Protein AF-A0A2E5XGV1-F1 (afdb_monomer_lite)

Sequence (97 aa):
PLDNFFFEFAGLSADSFREFVASGADEEAVATWLGEQAVRREPEEIIRWNNEMRAKRICELPVELQIFLEGYIPEFLPRGRPVYVWFDVYDLEEGRM

Structure (mmCIF, N/CA/C/O backbone):
data_AF-A0A2E5XGV1-F1
#
_entry.id   AF-A0A2E5XGV1-F1
#
loop_
_atom_site.group_PDB
_atom_site.id
_atom_site.type_symbol
_atom_site.label_atom_id
_atom_site.label_alt_id
_atom_site.label_comp_id
_atom_site.label_asym_id
_atom_site.label_entity_id
_atom_site.label_seq_id
_atom_site.pdbx_PDB_ins_code
_atom_site.Cartn_x
_atom_site.Cartn_y
_atom_site.Cartn_z
_atom_site.occupancy
_atom_site.B_iso_or_equiv
_atom_site.auth_seq_id
_atom_site.auth_comp_id
_atom_site.auth_asym_id
_atom_site.auth_atom_id
_atom_site.pdbx_PDB_model_num
ATOM 1 N N . PRO A 1 1 ? -1.095 -7.634 -2.331 1.00 78.94 1 PRO A N 1
ATOM 2 C CA . PRO A 1 1 ? -0.086 -7.590 -1.255 1.00 78.94 1 PRO A CA 1
ATOM 3 C C . PRO A 1 1 ? 0.218 -6.179 -0.726 1.00 78.94 1 PRO A C 1
ATOM 5 O O . PRO A 1 1 ? 0.777 -6.091 0.359 1.00 78.94 1 PRO A O 1
ATOM 8 N N . LEU A 1 2 ? -0.118 -5.096 -1.446 1.00 87.44 2 LEU A N 1
ATOM 9 C CA . LEU A 1 2 ? -0.011 -3.720 -0.933 1.00 87.44 2 LEU A CA 1
ATOM 10 C C . LEU A 1 2 ? -0.872 -3.472 0.310 1.00 87.44 2 LEU A C 1
ATOM 12 O O . LEU A 1 2 ? -0.406 -2.905 1.293 1.00 87.44 2 LEU A O 1
ATOM 16 N N . ASP A 1 3 ? -2.099 -3.961 0.266 1.00 90.12 3 ASP A N 1
ATOM 17 C CA . ASP A 1 3 ? -3.058 -4.009 1.361 1.00 90.12 3 ASP A CA 1
ATOM 18 C C . ASP A 1 3 ? -2.460 -4.540 2.674 1.00 90.12 3 ASP A C 1
ATOM 20 O O . ASP A 1 3 ? -2.651 -3.935 3.729 1.00 90.12 3 ASP A O 1
ATOM 24 N N . ASN A 1 4 ? -1.645 -5.597 2.612 1.00 91.88 4 ASN A N 1
ATOM 25 C CA . ASN A 1 4 ? -1.008 -6.167 3.803 1.00 91.88 4 ASN A CA 1
ATOM 26 C C . ASN A 1 4 ? -0.085 -5.178 4.535 1.00 91.88 4 ASN A C 1
ATOM 28 O O . ASN A 1 4 ? -0.052 -5.196 5.762 1.00 91.88 4 ASN A O 1
ATOM 32 N N . PHE A 1 5 ? 0.618 -4.287 3.823 1.00 93.31 5 PHE A N 1
ATOM 33 C CA . PHE A 1 5 ? 1.477 -3.275 4.458 1.00 93.31 5 PHE A CA 1
ATOM 34 C C . PHE A 1 5 ? 0.659 -2.276 5.279 1.00 93.31 5 PHE A C 1
ATOM 36 O O . PHE A 1 5 ? 1.093 -1.837 6.344 1.00 93.31 5 PHE A O 1
ATOM 43 N N . PHE A 1 6 ? -0.528 -1.912 4.786 1.00 94.88 6 PHE A N 1
ATOM 44 C CA . PHE A 1 6 ? -1.444 -1.045 5.517 1.00 94.88 6 PHE A CA 1
ATOM 45 C C . PHE A 1 6 ? -2.026 -1.763 6.735 1.00 94.88 6 PHE A C 1
ATOM 47 O O . PHE A 1 6 ? -1.983 -1.217 7.835 1.00 94.88 6 PHE A O 1
ATOM 54 N N . PHE A 1 7 ? -2.519 -2.992 6.560 1.00 95.06 7 PHE A N 1
ATOM 55 C CA . PHE A 1 7 ? -3.101 -3.770 7.654 1.00 95.06 7 PHE A CA 1
ATOM 56 C C . PHE A 1 7 ? -2.099 -4.044 8.777 1.00 95.06 7 PHE A C 1
ATOM 58 O O . PHE A 1 7 ? -2.440 -3.869 9.945 1.00 95.06 7 PHE A O 1
ATOM 65 N N . GLU A 1 8 ? -0.850 -4.376 8.447 1.00 94.88 8 GLU A N 1
ATOM 66 C CA . GLU A 1 8 ? 0.216 -4.549 9.437 1.00 94.88 8 GLU A CA 1
ATOM 67 C C . GLU A 1 8 ? 0.489 -3.252 10.213 1.00 94.88 8 GLU A C 1
ATOM 69 O O . GLU A 1 8 ? 0.539 -3.256 11.445 1.00 94.88 8 GLU A O 1
ATOM 74 N N . PHE A 1 9 ? 0.602 -2.118 9.516 1.00 95.44 9 PHE A N 1
ATOM 75 C CA . PHE A 1 9 ? 0.842 -0.825 10.157 1.00 95.44 9 PHE A CA 1
ATOM 76 C C . PHE A 1 9 ? -0.320 -0.393 11.062 1.00 95.44 9 PHE A C 1
ATOM 78 O O . PHE A 1 9 ? -0.098 0.036 12.203 1.00 95.44 9 PHE A O 1
ATOM 85 N N . ALA A 1 10 ? -1.551 -0.549 10.569 1.00 95.00 10 ALA A N 1
ATOM 86 C CA . ALA A 1 10 ? -2.783 -0.228 11.278 1.00 95.00 10 ALA A CA 1
ATOM 87 C C . ALA A 1 10 ? -3.129 -1.250 12.376 1.00 95.00 10 ALA A C 1
ATOM 89 O O . ALA A 1 10 ? -3.984 -0.968 13.210 1.00 95.00 10 ALA A O 1
ATOM 90 N N . GLY A 1 11 ? -2.478 -2.418 12.408 1.00 95.50 11 GLY A N 1
ATOM 91 C CA . GLY A 1 11 ? -2.803 -3.505 13.335 1.00 95.50 11 GLY A CA 1
ATOM 92 C C . GLY A 1 11 ? -4.198 -4.095 13.107 1.00 95.50 11 GLY A C 1
ATOM 93 O O . GLY A 1 11 ? -4.870 -4.481 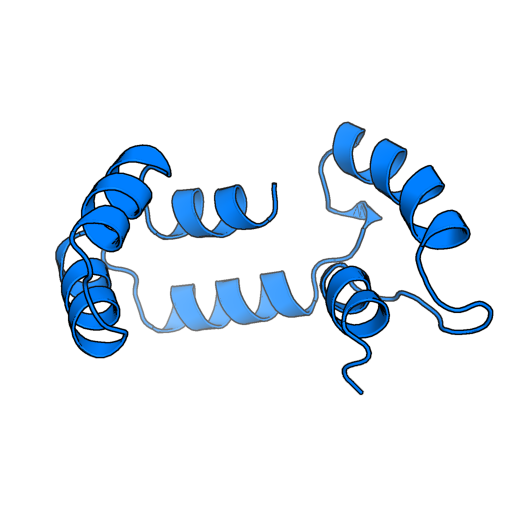14.059 1.00 95.50 11 GLY A O 1
ATOM 94 N N . LEU A 1 12 ? -4.636 -4.135 11.849 1.00 95.00 12 LEU A N 1
ATOM 95 C CA . LEU A 1 12 ? -5.940 -4.637 11.422 1.00 95.00 12 LEU A CA 1
ATOM 96 C C . LEU A 1 12 ? -5.790 -5.966 10.679 1.00 95.00 12 LEU A C 1
ATOM 98 O O . LEU A 1 12 ? -4.717 -6.287 10.173 1.00 95.00 12 LEU A O 1
ATOM 102 N N . SER A 1 13 ? -6.875 -6.733 10.575 1.00 93.75 13 SER A N 1
ATOM 103 C CA . SER A 1 13 ? -6.939 -7.869 9.656 1.00 93.75 13 SER A CA 1
ATOM 104 C C . SER A 1 13 ? -7.711 -7.487 8.394 1.00 93.75 13 SER A C 1
ATOM 106 O O . SER A 1 13 ? -8.645 -6.684 8.432 1.00 93.75 13 SER A O 1
ATOM 108 N N . ALA A 1 14 ? -7.341 -8.093 7.264 1.00 92.88 14 ALA A N 1
ATOM 109 C CA . ALA A 1 14 ? -8.077 -7.918 6.014 1.00 92.88 14 ALA A CA 1
ATOM 110 C C . ALA A 1 14 ? -9.545 -8.362 6.150 1.00 92.88 14 ALA A C 1
ATOM 112 O O . ALA A 1 14 ? -10.437 -7.731 5.585 1.00 92.88 14 ALA A O 1
ATOM 113 N N . ASP A 1 15 ? -9.796 -9.412 6.938 1.00 94.44 15 ASP A N 1
ATOM 114 C CA . ASP A 1 15 ? -11.140 -9.936 7.181 1.00 94.44 15 ASP A CA 1
ATOM 115 C C . ASP A 1 15 ? -12.012 -8.940 7.955 1.00 94.44 15 ASP A C 1
ATOM 117 O O . ASP A 1 15 ? -13.134 -8.676 7.528 1.00 94.44 15 ASP A O 1
ATOM 121 N N . SER A 1 16 ? -11.498 -8.316 9.025 1.00 93.62 16 SER A N 1
ATOM 122 C CA . SER A 1 16 ? -12.291 -7.353 9.805 1.00 93.62 16 SER A CA 1
ATOM 123 C C . SER A 1 16 ? -12.626 -6.102 8.994 1.00 93.62 16 SER A C 1
ATOM 125 O O . SER A 1 16 ? -13.754 -5.610 9.046 1.00 93.62 16 SER A O 1
ATOM 127 N N . PHE A 1 17 ? -11.676 -5.624 8.185 1.00 94.00 17 PHE A N 1
ATOM 128 C CA . PHE A 1 17 ? -11.914 -4.516 7.265 1.00 94.00 17 PHE A CA 1
ATOM 129 C C . PHE A 1 17 ? -12.966 -4.878 6.211 1.00 94.00 17 PHE A C 1
ATOM 131 O O . PHE A 1 17 ? -13.907 -4.118 5.975 1.00 94.00 17 PHE A O 1
ATOM 138 N N . ARG A 1 18 ? -12.849 -6.063 5.599 1.00 93.94 18 ARG A N 1
ATOM 139 C CA . ARG A 1 18 ? -13.794 -6.542 4.587 1.00 93.94 18 ARG A CA 1
ATOM 140 C C . ARG A 1 18 ? -15.207 -6.687 5.142 1.00 93.94 18 ARG A C 1
ATOM 142 O O . ARG A 1 18 ? -16.149 -6.274 4.472 1.00 93.94 18 ARG A O 1
ATOM 149 N N . GLU A 1 19 ? -15.364 -7.286 6.320 1.00 95.06 19 GLU A N 1
ATOM 150 C CA . GLU A 1 19 ? -16.665 -7.450 6.976 1.00 95.06 19 GLU A CA 1
ATOM 151 C C . GLU A 1 19 ? -17.337 -6.099 7.227 1.00 95.06 19 GLU A C 1
ATOM 153 O O . GLU A 1 19 ? -18.528 -5.943 6.948 1.00 95.06 19 GLU A O 1
ATOM 158 N N . PHE A 1 20 ? -16.569 -5.103 7.679 1.00 94.31 20 PHE A N 1
ATOM 159 C CA . PHE A 1 20 ? -17.097 -3.764 7.911 1.00 94.31 20 PHE A CA 1
ATOM 160 C C . PHE A 1 20 ? -17.520 -3.078 6.609 1.00 94.31 20 PHE A C 1
ATOM 162 O O . PHE A 1 20 ? -18.653 -2.613 6.501 1.00 94.31 20 PHE A O 1
ATOM 169 N N . VAL A 1 21 ? -16.663 -3.067 5.585 1.00 92.94 21 VAL A N 1
ATOM 170 C CA . VAL A 1 21 ? -16.993 -2.454 4.286 1.00 92.94 21 VAL A CA 1
ATOM 171 C C . VAL A 1 21 ? -18.190 -3.152 3.627 1.00 92.94 21 VAL A C 1
ATOM 173 O O . VAL A 1 21 ? -19.056 -2.493 3.051 1.00 92.94 21 VAL A O 1
ATOM 176 N N . ALA A 1 22 ? -18.311 -4.476 3.770 1.00 94.88 22 ALA A N 1
ATOM 177 C CA . ALA A 1 22 ? -19.436 -5.248 3.240 1.00 94.88 22 ALA A CA 1
ATOM 178 C C . ALA A 1 22 ? -20.798 -4.883 3.862 1.00 94.88 22 ALA A C 1
ATOM 180 O O . ALA A 1 22 ? -21.832 -5.227 3.288 1.00 94.88 22 ALA A O 1
ATOM 181 N N . SER A 1 23 ? -20.822 -4.161 4.989 1.00 93.56 23 SER A N 1
ATOM 182 C CA . SER A 1 23 ? -22.058 -3.614 5.568 1.00 93.56 23 SER A CA 1
ATOM 183 C C . SER A 1 23 ? -22.678 -2.477 4.740 1.00 93.56 23 SER A C 1
ATOM 185 O O . SER A 1 23 ? -23.816 -2.089 4.998 1.00 93.56 23 SER A O 1
ATOM 187 N N . GLY A 1 24 ? -21.958 -1.967 3.733 1.00 93.12 24 GLY A N 1
ATOM 188 C CA . GLY A 1 24 ? -22.367 -0.806 2.941 1.00 93.12 24 GLY A CA 1
ATOM 189 C C . GLY A 1 24 ? -21.968 0.528 3.574 1.00 93.12 24 GLY A C 1
ATOM 190 O O . GLY A 1 24 ? -22.588 1.543 3.267 1.00 93.12 24 GLY A O 1
ATOM 191 N N . ALA A 1 25 ? -20.968 0.518 4.462 1.00 94.25 25 ALA A N 1
ATOM 192 C CA . ALA A 1 25 ? -20.394 1.720 5.054 1.00 94.25 25 ALA A CA 1
ATOM 193 C C . ALA A 1 25 ? -19.871 2.675 3.968 1.00 94.25 25 ALA A C 1
ATOM 195 O O . ALA A 1 25 ? -19.224 2.246 3.009 1.00 94.25 25 ALA A O 1
ATOM 196 N N . ASP A 1 26 ? -20.153 3.965 4.129 1.00 94.44 26 ASP A N 1
ATOM 197 C CA . ASP A 1 26 ? -19.587 5.015 3.289 1.00 94.44 26 ASP A CA 1
ATOM 198 C C . ASP A 1 26 ? -18.169 5.398 3.747 1.00 94.44 26 ASP A C 1
ATOM 200 O O . ASP A 1 26 ? -17.629 4.871 4.723 1.00 94.44 26 ASP A O 1
ATOM 204 N N . GLU A 1 27 ? -17.537 6.309 3.009 1.00 92.62 27 GLU A N 1
ATOM 205 C CA . GLU A 1 27 ? -16.161 6.738 3.270 1.00 92.62 27 GLU A CA 1
ATOM 206 C C . GLU A 1 27 ? -15.985 7.341 4.672 1.00 92.62 27 GLU A C 1
ATOM 208 O O . GLU A 1 27 ? -14.973 7.088 5.328 1.00 92.62 27 GLU A O 1
ATOM 213 N N . GLU A 1 28 ? -16.971 8.106 5.153 1.00 95.75 28 GLU A N 1
ATOM 214 C CA . GLU A 1 28 ? -16.929 8.728 6.479 1.00 95.75 28 GLU A CA 1
ATOM 215 C C . GLU A 1 28 ? -17.031 7.666 7.579 1.00 95.75 28 GLU A C 1
ATOM 217 O O . GLU A 1 28 ? -16.209 7.649 8.498 1.00 95.75 28 GLU A O 1
ATOM 222 N N . ALA A 1 29 ? -17.955 6.712 7.440 1.00 95.69 29 ALA A N 1
ATOM 223 C CA . ALA A 1 29 ? -18.088 5.591 8.361 1.00 95.69 29 ALA A CA 1
ATOM 224 C C . ALA A 1 29 ? -16.824 4.717 8.398 1.00 95.69 29 ALA A C 1
ATOM 226 O O . ALA A 1 29 ? -16.404 4.289 9.476 1.00 95.69 29 ALA A O 1
ATOM 227 N N . VAL A 1 30 ? -16.178 4.482 7.250 1.00 95.12 30 VAL A N 1
ATOM 228 C CA . VAL A 1 30 ? -14.894 3.764 7.178 1.00 95.12 30 VAL A CA 1
ATOM 229 C C . VAL A 1 30 ? -13.782 4.545 7.873 1.00 95.12 30 VAL A C 1
ATOM 231 O O . VAL A 1 30 ? -13.008 3.950 8.625 1.00 95.12 30 VAL A O 1
ATOM 234 N N . ALA A 1 31 ? -13.709 5.864 7.687 1.00 93.75 31 ALA A N 1
ATOM 235 C CA . ALA A 1 31 ? -12.719 6.699 8.362 1.00 93.75 31 ALA A CA 1
ATOM 236 C C . ALA A 1 31 ? -12.898 6.683 9.890 1.00 93.75 31 ALA A C 1
ATOM 238 O O . ALA A 1 31 ? -11.916 6.536 10.623 1.00 93.75 31 ALA A O 1
ATOM 239 N N . THR A 1 32 ? -14.140 6.776 10.376 1.00 95.56 32 THR A N 1
ATOM 240 C CA . THR A 1 32 ? -14.451 6.662 11.808 1.00 95.56 32 THR A CA 1
ATOM 241 C C . THR A 1 32 ? -14.070 5.290 12.352 1.00 95.56 32 THR A C 1
ATOM 243 O O . THR A 1 32 ? -13.339 5.211 13.337 1.00 95.56 32 THR A O 1
ATOM 246 N N . TRP A 1 33 ? -14.489 4.212 11.685 1.00 95.75 33 TRP A N 1
ATOM 247 C CA . TRP A 1 33 ? -14.169 2.845 12.099 1.00 95.75 33 TRP A CA 1
ATOM 248 C C . TRP A 1 33 ? -12.658 2.596 12.145 1.00 95.75 33 TRP A C 1
ATOM 250 O O . TRP A 1 33 ? -12.157 2.021 13.109 1.00 95.75 33 TRP A O 1
ATOM 260 N N . LEU A 1 34 ? -11.907 3.091 11.156 1.00 93.88 34 LEU A N 1
ATOM 261 C CA . LEU A 1 34 ? -10.445 3.023 11.159 1.00 93.88 34 LEU A CA 1
ATOM 262 C C . LEU A 1 34 ? -9.852 3.742 12.374 1.00 93.88 34 LEU A C 1
ATOM 264 O O . LEU A 1 34 ? -8.955 3.203 13.017 1.00 93.88 34 LEU A O 1
ATOM 268 N N . GLY A 1 35 ? -10.361 4.928 12.714 1.00 92.75 35 GLY A N 1
ATOM 269 C CA . GLY A 1 35 ? -9.915 5.688 13.884 1.00 92.75 35 GLY A CA 1
ATOM 270 C C . GLY A 1 35 ? -10.177 4.989 15.224 1.00 92.75 35 GLY A C 1
ATOM 271 O O . GLY A 1 35 ? -9.460 5.249 16.191 1.00 92.75 35 GLY A O 1
ATOM 272 N N . GLU A 1 36 ? -11.174 4.106 15.279 1.00 94.56 36 GLU A N 1
ATOM 273 C CA . GLU A 1 36 ? -11.543 3.342 16.475 1.00 94.56 36 GLU A CA 1
ATOM 274 C C . GLU A 1 36 ? -10.837 1.985 16.573 1.00 94.56 36 GLU A C 1
ATOM 276 O O . GLU A 1 36 ? 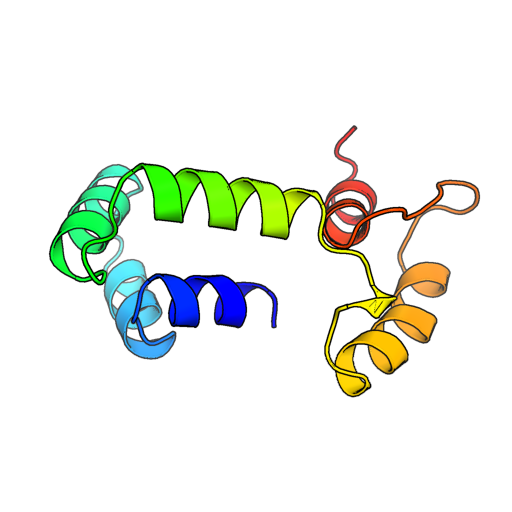-10.477 1.565 17.672 1.00 94.56 36 GLU A O 1
ATOM 281 N N . GLN A 1 37 ? -10.661 1.287 15.448 1.00 94.88 37 GLN A N 1
ATOM 282 C CA . GLN A 1 37 ? -10.146 -0.086 15.425 1.00 94.88 37 GLN A CA 1
ATOM 283 C C . GLN A 1 37 ? -8.637 -0.172 15.195 1.00 94.88 37 GLN A C 1
ATOM 285 O O . GLN A 1 37 ? -8.013 -1.141 15.631 1.00 94.88 37 GLN A O 1
ATOM 290 N N . ALA A 1 38 ? -8.037 0.796 14.497 1.00 94.56 38 ALA A N 1
ATOM 291 C CA . ALA A 1 38 ? -6.607 0.765 14.233 1.00 94.56 38 ALA A CA 1
ATOM 292 C C . ALA A 1 38 ? -5.799 1.026 15.510 1.00 94.56 38 ALA A C 1
ATOM 294 O O . ALA A 1 38 ? -6.194 1.780 16.404 1.00 94.56 38 ALA A O 1
ATOM 295 N N . VAL A 1 39 ? -4.603 0.444 15.567 1.00 95.06 39 VAL A N 1
ATOM 296 C CA . VAL A 1 39 ? -3.620 0.755 16.602 1.00 95.06 39 VAL A CA 1
ATOM 297 C C . VAL A 1 39 ? -3.307 2.246 16.549 1.00 95.06 39 VAL A C 1
ATOM 299 O O . VAL A 1 39 ? -2.917 2.780 15.509 1.00 95.06 39 VAL A O 1
ATOM 302 N N . ARG A 1 40 ? -3.449 2.923 17.692 1.00 93.44 40 ARG A N 1
ATOM 303 C CA . ARG A 1 40 ? -3.106 4.338 17.803 1.00 93.44 40 ARG A CA 1
ATOM 304 C C . ARG A 1 40 ? -1.604 4.518 17.588 1.00 93.44 40 ARG A C 1
ATOM 306 O O . ARG A 1 40 ? -0.797 3.937 18.307 1.00 93.44 40 ARG A O 1
ATOM 313 N N . ARG A 1 41 ? -1.262 5.342 16.604 1.00 93.50 41 ARG A N 1
ATOM 314 C CA . ARG A 1 41 ? 0.106 5.736 16.259 1.00 93.50 41 ARG A CA 1
ATOM 315 C C . ARG A 1 41 ? 0.307 7.207 16.567 1.00 93.50 41 ARG A C 1
ATOM 317 O O . ARG A 1 41 ? -0.627 8.003 16.433 1.00 93.50 41 ARG A O 1
ATOM 324 N N . GLU A 1 42 ? 1.525 7.570 16.927 1.00 95.75 42 GLU A N 1
ATOM 325 C CA . GLU A 1 42 ? 1.895 8.972 17.037 1.00 95.75 42 GLU A CA 1
ATOM 326 C C . GLU A 1 42 ? 1.946 9.620 15.643 1.00 95.75 42 GLU A C 1
ATOM 328 O O . GLU A 1 42 ? 2.282 8.956 14.653 1.00 95.75 42 GLU A O 1
ATOM 333 N N . PRO A 1 43 ? 1.645 10.927 15.518 1.00 96.19 43 PRO A N 1
ATOM 334 C CA . PRO A 1 43 ? 1.650 11.606 14.223 1.00 96.19 43 PRO A CA 1
ATOM 335 C C . PRO A 1 43 ? 2.966 11.441 13.448 1.00 96.19 43 PRO A C 1
ATOM 337 O O . PRO A 1 43 ? 2.962 11.317 12.224 1.00 96.19 43 PRO A O 1
ATOM 340 N N . GLU A 1 44 ? 4.098 11.397 14.154 1.00 97.62 44 GLU A N 1
ATOM 341 C CA . GLU A 1 44 ? 5.417 11.193 13.552 1.00 97.62 44 GLU A CA 1
ATOM 342 C C . GLU A 1 44 ? 5.607 9.799 12.939 1.00 97.62 44 GLU A C 1
ATOM 344 O O . GLU A 1 44 ? 6.260 9.680 11.899 1.00 97.62 44 GLU A O 1
ATOM 349 N N . GLU A 1 45 ? 5.014 8.757 13.527 1.00 97.06 45 GLU A N 1
ATOM 350 C CA . GLU A 1 45 ? 5.052 7.394 12.989 1.00 97.06 45 GLU A CA 1
ATOM 351 C C . GLU A 1 45 ? 4.256 7.320 11.686 1.00 97.06 45 GLU A C 1
ATOM 353 O O . GLU A 1 45 ? 4.735 6.764 10.700 1.00 97.06 45 GLU A O 1
ATOM 358 N N . ILE A 1 46 ? 3.079 7.953 11.651 1.00 96.31 46 ILE A N 1
ATOM 359 C CA . ILE A 1 46 ? 2.229 8.029 10.456 1.00 96.31 46 ILE A CA 1
ATOM 360 C C . ILE A 1 46 ? 2.949 8.782 9.333 1.00 96.31 46 ILE A C 1
ATOM 362 O O . ILE A 1 46 ? 2.982 8.326 8.189 1.00 96.31 46 ILE A O 1
ATOM 366 N N . ILE A 1 47 ? 3.558 9.933 9.639 1.00 97.88 47 ILE A N 1
ATOM 367 C CA . ILE A 1 47 ? 4.315 10.719 8.654 1.00 97.88 47 ILE A CA 1
ATOM 368 C C . ILE A 1 47 ? 5.496 9.911 8.115 1.00 97.88 47 ILE A C 1
ATOM 370 O O . ILE A 1 47 ? 5.744 9.918 6.906 1.00 97.88 47 ILE A O 1
ATOM 374 N N . ARG A 1 48 ? 6.224 9.213 8.988 1.00 98.06 48 ARG A N 1
ATOM 375 C CA . ARG A 1 48 ? 7.356 8.377 8.587 1.00 98.06 48 ARG A CA 1
ATOM 376 C C . ARG A 1 48 ? 6.911 7.241 7.678 1.00 98.06 48 ARG A C 1
ATOM 378 O O . ARG A 1 48 ? 7.430 7.141 6.570 1.00 98.06 48 ARG A O 1
ATOM 385 N N . TRP A 1 49 ? 5.905 6.476 8.093 1.00 97.62 49 TRP A N 1
ATOM 386 C CA . TRP A 1 49 ? 5.362 5.368 7.311 1.00 97.62 49 TRP A CA 1
ATOM 387 C C . TRP A 1 49 ? 4.870 5.830 5.937 1.00 97.62 49 TRP A C 1
ATOM 389 O O . TRP A 1 49 ? 5.217 5.244 4.916 1.00 97.62 49 TRP A O 1
ATOM 399 N N . ASN A 1 50 ? 4.157 6.957 5.879 1.00 97.19 50 ASN A N 1
ATOM 400 C CA . ASN A 1 50 ? 3.710 7.538 4.617 1.00 97.19 50 ASN A CA 1
ATOM 401 C C . ASN A 1 50 ? 4.876 7.869 3.671 1.00 97.19 50 ASN A C 1
ATOM 403 O O . ASN A 1 50 ? 4.786 7.624 2.469 1.00 97.19 50 ASN A O 1
ATOM 407 N N . ASN A 1 51 ? 5.968 8.440 4.185 1.00 97.75 51 ASN A N 1
ATOM 408 C CA . ASN A 1 51 ? 7.147 8.732 3.368 1.00 97.75 51 ASN A CA 1
ATOM 409 C C . ASN A 1 51 ? 7.872 7.454 2.930 1.00 97.75 51 ASN A C 1
ATOM 411 O O . ASN A 1 51 ? 8.274 7.356 1.773 1.00 97.75 51 ASN A O 1
ATOM 415 N N . GLU A 1 52 ? 7.989 6.464 3.815 1.00 97.06 52 GLU A N 1
ATOM 416 C CA . GLU A 1 52 ? 8.572 5.159 3.493 1.00 97.06 52 GLU A CA 1
ATOM 417 C C . GLU A 1 52 ? 7.783 4.423 2.409 1.00 97.06 52 GLU A C 1
ATOM 419 O O . GLU A 1 52 ? 8.391 3.810 1.535 1.00 97.06 52 GLU A O 1
ATOM 424 N N . MET A 1 53 ? 6.449 4.495 2.435 1.00 96.88 53 MET A N 1
ATOM 425 C CA . MET A 1 53 ? 5.593 3.882 1.419 1.00 96.88 53 MET A CA 1
ATOM 426 C C . MET A 1 53 ? 5.686 4.608 0.076 1.00 96.88 53 MET A C 1
ATOM 428 O O . MET A 1 53 ? 5.886 3.954 -0.945 1.00 96.88 53 MET A O 1
ATOM 432 N N . ARG A 1 54 ? 5.639 5.949 0.065 1.00 95.69 54 ARG A N 1
ATOM 433 C CA . ARG A 1 54 ? 5.799 6.747 -1.168 1.00 95.69 54 ARG A CA 1
ATOM 434 C C . ARG A 1 54 ? 7.162 6.554 -1.831 1.00 95.69 54 ARG A C 1
ATOM 436 O O . ARG A 1 54 ? 7.256 6.612 -3.049 1.00 95.69 54 ARG A O 1
ATOM 443 N N . ALA A 1 55 ? 8.212 6.348 -1.039 1.00 97.25 55 ALA A N 1
ATOM 444 C CA . ALA A 1 55 ? 9.574 6.155 -1.531 1.00 97.25 55 ALA A CA 1
ATOM 445 C C . ALA A 1 55 ? 9.968 4.676 -1.693 1.00 97.25 55 ALA A C 1
ATOM 447 O O . ALA A 1 55 ? 11.120 4.394 -2.024 1.00 97.25 55 ALA A O 1
ATOM 448 N N . LYS A 1 56 ? 9.051 3.730 -1.442 1.00 97.19 56 LYS A N 1
ATOM 449 C CA . LYS A 1 56 ? 9.364 2.298 -1.413 1.00 97.19 56 LYS A CA 1
ATOM 450 C C . LYS A 1 56 ? 9.814 1.825 -2.788 1.00 97.19 56 LYS A C 1
ATOM 452 O O . LYS A 1 56 ? 9.039 1.849 -3.739 1.00 97.19 56 LYS A O 1
ATOM 457 N N . ARG A 1 57 ? 11.056 1.362 -2.896 1.00 96.81 57 ARG A N 1
ATOM 458 C CA . ARG A 1 57 ? 11.610 0.823 -4.144 1.00 96.81 57 ARG A CA 1
ATOM 459 C C . ARG A 1 57 ? 11.292 -0.659 -4.270 1.00 96.81 57 ARG A C 1
ATOM 461 O O . ARG A 1 57 ? 11.196 -1.363 -3.269 1.00 96.81 57 ARG A O 1
ATOM 468 N N . ILE A 1 58 ? 11.211 -1.157 -5.503 1.00 96.19 58 ILE A N 1
ATOM 469 C CA . ILE A 1 58 ? 10.935 -2.581 -5.762 1.00 96.19 58 ILE A CA 1
ATOM 470 C C . ILE A 1 58 ? 11.969 -3.482 -5.076 1.00 96.19 58 ILE A C 1
ATOM 472 O O . ILE A 1 58 ? 11.598 -4.474 -4.460 1.00 96.19 58 ILE A O 1
ATOM 476 N N . CYS A 1 59 ? 13.249 -3.101 -5.081 1.00 95.88 59 CYS A N 1
ATOM 477 C CA . CYS A 1 59 ? 14.313 -3.880 -4.440 1.00 95.88 59 CYS A CA 1
ATOM 478 C C . CYS A 1 59 ? 14.206 -3.985 -2.906 1.00 95.88 59 CYS A C 1
ATOM 480 O O . CYS A 1 59 ? 14.933 -4.770 -2.302 1.00 95.88 59 CYS A O 1
ATOM 482 N N . GLU A 1 60 ? 13.328 -3.206 -2.272 1.00 96.25 60 GLU A N 1
ATOM 483 C CA . GLU A 1 60 ? 13.067 -3.236 -0.827 1.00 96.25 60 GLU A CA 1
ATOM 484 C C . GLU A 1 60 ? 11.872 -4.135 -0.471 1.00 96.25 60 GLU A C 1
ATOM 486 O O . GLU A 1 60 ? 11.578 -4.331 0.707 1.00 96.25 60 GLU A O 1
ATOM 491 N N . LEU A 1 61 ? 11.164 -4.664 -1.475 1.00 95.69 61 LEU A N 1
ATOM 492 C CA . LEU A 1 61 ? 10.043 -5.586 -1.298 1.00 95.69 61 LEU A CA 1
ATOM 493 C C . LEU A 1 61 ? 10.539 -7.021 -1.046 1.00 95.69 61 LEU A C 1
ATOM 495 O O . LEU A 1 61 ? 11.679 -7.343 -1.381 1.00 95.69 61 LEU A O 1
ATOM 499 N N . PRO A 1 62 ? 9.698 -7.925 -0.515 1.00 95.56 62 PRO A N 1
ATOM 500 C CA . PRO A 1 62 ? 10.008 -9.355 -0.479 1.00 95.56 62 PRO A CA 1
ATOM 501 C C . PRO A 1 62 ? 10.359 -9.905 -1.871 1.00 95.56 62 PRO A C 1
ATOM 503 O O . PRO A 1 62 ? 9.769 -9.485 -2.870 1.00 95.56 62 PRO A O 1
ATOM 506 N N . VAL A 1 63 ? 11.305 -10.848 -1.946 1.00 96.69 63 VAL A N 1
ATOM 507 C CA . VAL A 1 63 ? 11.852 -11.354 -3.223 1.00 96.69 63 VAL A CA 1
ATOM 508 C C . VAL A 1 63 ? 10.774 -11.966 -4.118 1.00 96.69 63 VAL A C 1
ATOM 510 O O . VAL A 1 63 ? 10.817 -11.822 -5.335 1.00 96.69 63 VAL A O 1
ATOM 513 N N . GLU A 1 64 ? 9.757 -12.580 -3.522 1.00 95.25 64 GLU A N 1
ATOM 514 C CA . GLU A 1 64 ? 8.622 -13.169 -4.227 1.00 95.25 64 GLU A CA 1
ATOM 515 C C . GLU A 1 64 ? 7.828 -12.101 -4.988 1.00 95.25 64 GLU A C 1
ATOM 517 O O . GLU A 1 64 ? 7.409 -12.322 -6.125 1.00 95.25 64 GLU A O 1
ATOM 522 N N . LEU A 1 65 ? 7.666 -10.918 -4.388 1.00 95.69 65 LEU A N 1
ATOM 523 C CA . LEU A 1 65 ? 6.986 -9.793 -5.022 1.00 95.69 65 LEU A CA 1
ATOM 524 C C . LEU A 1 65 ? 7.865 -9.138 -6.092 1.00 95.69 65 LEU A C 1
ATOM 526 O O . LEU A 1 65 ? 7.349 -8.723 -7.125 1.00 95.69 65 LEU A O 1
ATOM 530 N N . GLN A 1 66 ? 9.183 -9.097 -5.886 1.00 96.75 66 GLN A N 1
ATOM 531 C CA . GLN A 1 66 ? 10.122 -8.637 -6.914 1.00 96.75 66 GLN A CA 1
ATOM 532 C C . GLN A 1 66 ? 10.041 -9.516 -8.170 1.00 96.75 66 GLN A C 1
ATOM 534 O O . GLN A 1 66 ? 9.867 -8.994 -9.267 1.00 96.75 66 GLN A O 1
ATOM 539 N N . ILE A 1 67 ? 10.080 -10.845 -8.009 1.00 97.12 67 ILE A N 1
ATOM 540 C CA . ILE A 1 67 ? 9.960 -11.810 -9.117 1.00 97.12 67 ILE A CA 1
ATOM 541 C C . ILE A 1 67 ? 8.646 -11.614 -9.876 1.00 97.12 67 ILE A C 1
ATOM 543 O O . ILE A 1 67 ? 8.634 -11.627 -11.105 1.00 97.12 67 ILE A O 1
ATOM 547 N N . PHE A 1 68 ? 7.541 -11.422 -9.153 1.00 96.06 68 PHE A N 1
ATOM 548 C CA . PHE A 1 68 ? 6.248 -11.141 -9.769 1.00 96.06 68 PHE A CA 1
ATOM 549 C C . PHE A 1 68 ? 6.283 -9.856 -10.612 1.00 96.06 68 PHE A C 1
ATOM 551 O O . PHE A 1 68 ? 5.846 -9.860 -1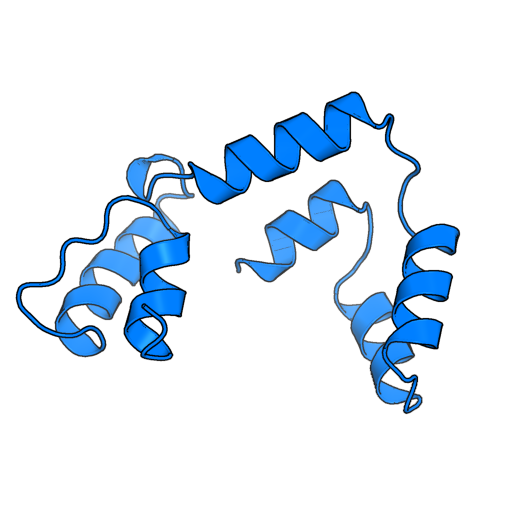1.764 1.00 96.06 68 PHE A O 1
ATOM 558 N N . LEU A 1 69 ? 6.839 -8.770 -10.067 1.00 96.25 69 LEU A N 1
ATOM 559 C CA . LEU A 1 69 ? 6.877 -7.467 -10.734 1.00 96.25 69 LEU A CA 1
ATOM 560 C C . LEU A 1 69 ? 7.771 -7.450 -11.983 1.00 96.25 69 LEU A C 1
ATOM 562 O O . LEU A 1 69 ? 7.436 -6.752 -12.937 1.00 96.25 69 LEU A O 1
ATOM 566 N N . GLU A 1 70 ? 8.839 -8.252 -12.027 1.00 95.88 70 GLU A N 1
ATOM 567 C CA . GLU A 1 70 ? 9.688 -8.411 -13.223 1.00 95.88 70 GLU A CA 1
ATOM 568 C C . GLU A 1 70 ? 8.917 -8.963 -14.435 1.00 95.88 70 GLU A C 1
ATOM 570 O O . GLU A 1 70 ? 9.227 -8.618 -15.574 1.00 95.88 70 GLU A O 1
ATOM 575 N N . GLY A 1 71 ? 7.891 -9.794 -14.211 1.00 95.12 71 GLY A N 1
ATOM 576 C CA . GLY A 1 71 ? 6.979 -10.239 -15.271 1.00 95.12 71 GLY A CA 1
ATOM 577 C C . GLY A 1 71 ? 5.844 -9.246 -15.528 1.00 95.12 71 GLY A C 1
ATOM 578 O O . GLY A 1 71 ? 5.530 -8.941 -16.676 1.00 95.12 71 GLY A O 1
ATOM 579 N N . TYR A 1 72 ? 5.264 -8.706 -14.456 1.00 96.00 72 TYR A N 1
ATOM 580 C CA . TYR A 1 72 ? 4.081 -7.849 -14.514 1.00 96.00 72 TYR A CA 1
ATOM 581 C C . TYR A 1 72 ? 4.328 -6.518 -15.235 1.00 96.00 72 TYR A C 1
ATOM 583 O O . TYR A 1 72 ? 3.574 -6.126 -16.123 1.00 96.00 72 TYR A O 1
ATOM 591 N N . ILE A 1 73 ? 5.405 -5.819 -14.869 1.00 95.75 73 ILE A N 1
ATOM 592 C CA . ILE A 1 73 ? 5.736 -4.490 -15.397 1.00 95.75 73 ILE A CA 1
ATOM 593 C C . ILE A 1 73 ? 5.833 -4.487 -16.932 1.00 95.75 73 ILE A C 1
ATOM 595 O O . ILE A 1 73 ? 5.138 -3.689 -17.560 1.00 95.75 73 ILE A O 1
ATOM 599 N N . PRO A 1 74 ? 6.641 -5.345 -17.583 1.00 95.12 74 PRO A N 1
ATOM 600 C CA . PRO A 1 74 ? 6.753 -5.320 -19.041 1.00 95.12 74 PRO A CA 1
ATOM 601 C C . PRO A 1 74 ? 5.491 -5.791 -19.778 1.00 95.12 74 PRO A C 1
ATOM 603 O O . PRO A 1 74 ? 5.342 -5.458 -20.956 1.00 95.12 74 PRO A O 1
ATOM 606 N N . GLU A 1 75 ? 4.620 -6.573 -19.133 1.00 95.56 75 GLU A N 1
ATOM 607 C CA . GLU A 1 75 ? 3.380 -7.081 -19.730 1.00 95.56 75 GLU A CA 1
ATOM 608 C C . GLU A 1 75 ? 2.249 -6.045 -19.687 1.00 95.56 75 GLU A C 1
ATOM 610 O O . GLU A 1 75 ? 1.565 -5.847 -20.693 1.00 95.56 75 GLU A O 1
ATOM 615 N N . PHE A 1 76 ? 2.075 -5.365 -18.550 1.00 94.38 76 PHE A N 1
ATOM 616 C CA . PHE A 1 76 ? 0.887 -4.549 -18.291 1.00 94.38 76 PHE A CA 1
ATOM 617 C C . PHE A 1 76 ? 1.131 -3.038 -18.340 1.00 94.38 76 PHE A C 1
ATOM 619 O O .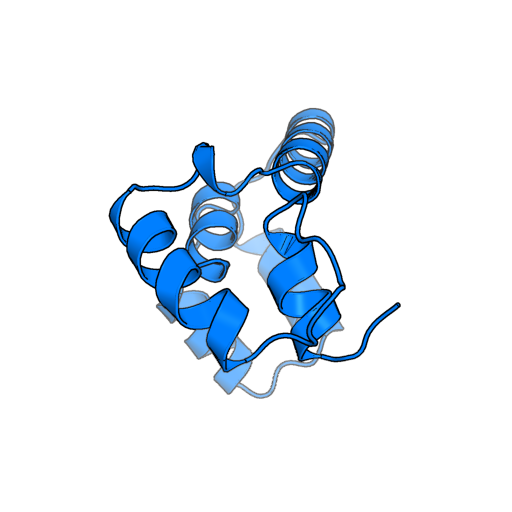 PHE A 1 76 ? 0.187 -2.287 -18.585 1.00 94.38 76 PHE A O 1
ATOM 626 N N . LEU A 1 77 ? 2.368 -2.561 -18.147 1.00 94.88 77 LEU A N 1
ATOM 627 C CA . LEU A 1 77 ? 2.632 -1.122 -18.063 1.00 94.88 77 LEU A CA 1
ATOM 628 C C . LEU A 1 77 ? 3.053 -0.522 -19.418 1.00 94.88 77 LEU A C 1
ATOM 630 O O . LEU A 1 77 ? 3.682 -1.188 -20.250 1.00 94.88 77 LEU A O 1
ATOM 634 N N . PRO A 1 78 ? 2.768 0.775 -19.659 1.00 91.69 78 PRO A N 1
ATOM 635 C CA . PRO A 1 78 ? 3.178 1.457 -20.881 1.00 91.69 78 PRO A CA 1
ATOM 636 C C . PRO A 1 78 ? 4.699 1.449 -21.085 1.00 91.69 78 PRO A C 1
ATOM 638 O O . PRO A 1 78 ? 5.479 1.835 -20.211 1.00 91.69 78 PRO A O 1
ATOM 641 N N . ARG A 1 79 ? 5.141 1.087 -22.294 1.00 88.50 79 ARG A N 1
ATOM 642 C CA . ARG A 1 79 ? 6.571 1.081 -22.646 1.00 88.50 79 ARG A CA 1
ATOM 643 C C . ARG A 1 79 ? 7.159 2.492 -22.582 1.00 88.50 79 ARG A C 1
ATOM 645 O O . ARG A 1 79 ? 6.533 3.461 -23.000 1.00 88.50 79 ARG A O 1
ATOM 652 N N . GLY A 1 80 ? 8.409 2.592 -22.130 1.00 86.19 80 GLY A N 1
ATOM 653 C CA . GLY A 1 80 ? 9.147 3.860 -22.080 1.00 86.19 80 GLY A CA 1
ATOM 654 C C . GLY A 1 80 ? 8.786 4.761 -20.897 1.00 86.19 80 GLY A C 1
ATOM 655 O O . GLY A 1 80 ? 9.292 5.879 -20.820 1.00 86.19 80 GLY A O 1
ATOM 656 N N . ARG A 1 81 ? 7.949 4.286 -19.967 1.00 87.75 81 ARG A N 1
ATOM 657 C CA . ARG A 1 81 ? 7.695 4.939 -18.682 1.00 87.75 81 ARG A CA 1
ATOM 658 C C . ARG A 1 81 ? 8.510 4.221 -17.600 1.00 87.75 81 ARG A C 1
ATOM 660 O O . ARG A 1 81 ? 8.287 3.033 -17.384 1.00 87.75 81 ARG A O 1
ATOM 667 N N . PRO A 1 82 ? 9.496 4.884 -16.977 1.00 90.25 82 PRO A N 1
ATOM 668 C CA . PRO A 1 82 ? 10.274 4.269 -15.911 1.00 90.25 82 PRO A CA 1
ATOM 669 C C . PRO A 1 82 ? 9.427 4.094 -14.645 1.00 90.25 82 PRO A C 1
ATOM 671 O O . PRO A 1 82 ? 8.635 4.968 -14.303 1.00 90.25 82 PRO A O 1
ATOM 674 N N . VAL A 1 83 ? 9.646 2.977 -13.952 1.00 94.81 83 VAL A N 1
ATOM 675 C CA . VAL A 1 83 ? 9.134 2.696 -12.605 1.00 94.81 83 VAL A CA 1
ATOM 676 C C . VAL A 1 83 ? 10.285 2.937 -11.629 1.00 94.81 83 VAL A C 1
ATOM 678 O O . VAL A 1 83 ? 11.299 2.239 -11.691 1.00 94.81 83 VAL A O 1
ATOM 681 N N . TYR A 1 84 ? 10.167 3.941 -10.764 1.00 94.62 84 TYR A N 1
ATOM 682 C CA . TYR A 1 84 ? 11.181 4.291 -9.764 1.00 94.62 84 TYR A CA 1
ATOM 683 C C . TYR A 1 84 ? 10.815 3.760 -8.382 1.00 94.62 84 TYR A C 1
ATOM 685 O O . TYR A 1 84 ? 11.670 3.233 -7.663 1.00 94.62 84 TYR A O 1
ATOM 693 N N . VAL A 1 85 ? 9.544 3.896 -8.020 1.00 96.44 85 VAL A N 1
ATOM 694 C CA . VAL A 1 85 ? 8.977 3.429 -6.757 1.00 96.44 85 VAL A CA 1
ATOM 695 C C . VAL A 1 85 ? 7.821 2.480 -7.025 1.00 96.44 85 VAL A C 1
ATOM 697 O O . VAL A 1 85 ? 7.268 2.418 -8.117 1.00 96.44 85 VAL A O 1
ATOM 700 N N . TRP A 1 86 ? 7.455 1.704 -6.013 1.00 96.06 86 TRP A N 1
ATOM 701 C CA . TRP A 1 86 ? 6.427 0.684 -6.138 1.00 96.06 86 TRP A CA 1
ATOM 702 C C . TRP A 1 86 ? 5.064 1.267 -6.533 1.00 96.06 86 TRP A C 1
ATOM 704 O O . TRP A 1 86 ? 4.345 0.644 -7.307 1.00 96.06 86 TRP A O 1
ATOM 714 N N . PHE A 1 87 ? 4.724 2.469 -6.056 1.00 95.50 87 PHE A N 1
ATOM 715 C CA . PHE A 1 87 ? 3.451 3.116 -6.393 1.00 95.50 87 PHE A CA 1
ATOM 716 C C . PHE A 1 87 ? 3.336 3.521 -7.864 1.00 95.50 87 PHE A C 1
ATOM 718 O O . PHE A 1 87 ? 2.231 3.458 -8.398 1.00 95.50 87 PHE A O 1
ATOM 725 N N . ASP A 1 88 ? 4.457 3.769 -8.553 1.00 95.56 88 ASP A N 1
ATOM 726 C CA . ASP A 1 88 ? 4.445 4.046 -9.995 1.00 95.56 88 ASP A CA 1
ATOM 727 C C . ASP A 1 88 ? 3.814 2.888 -10.783 1.00 95.56 88 ASP A C 1
ATOM 729 O O . ASP A 1 88 ? 3.262 3.109 -11.855 1.00 95.56 88 ASP A O 1
ATOM 733 N N . VAL A 1 89 ? 3.867 1.651 -10.267 1.00 94.94 89 VAL A N 1
ATOM 734 C CA . VAL A 1 89 ? 3.241 0.495 -10.924 1.00 94.94 89 VAL A CA 1
ATOM 735 C C . VAL A 1 89 ? 1.729 0.681 -11.038 1.00 94.94 89 VAL A C 1
ATOM 737 O O . VAL A 1 89 ? 1.177 0.477 -12.116 1.00 94.94 89 VAL A O 1
ATOM 740 N N . TYR A 1 90 ? 1.084 1.109 -9.952 1.00 93.31 90 TYR A N 1
ATOM 741 C CA . TYR A 1 90 ? -0.362 1.321 -9.905 1.00 93.31 90 TYR A CA 1
ATOM 742 C C . TYR A 1 90 ? -0.757 2.602 -10.638 1.00 93.31 90 TYR A C 1
ATOM 744 O O . TYR A 1 90 ? -1.700 2.588 -11.421 1.00 93.31 90 TYR A O 1
ATOM 752 N N . ASP A 1 91 ? -0.003 3.690 -10.461 1.00 93.81 91 ASP A N 1
ATOM 753 C CA . ASP A 1 91 ? -0.300 4.949 -11.150 1.00 93.81 91 ASP A CA 1
ATOM 754 C C . ASP A 1 91 ? -0.212 4.786 -12.678 1.00 93.81 91 ASP A C 1
ATOM 756 O O . ASP A 1 91 ? -1.102 5.229 -13.408 1.00 93.81 91 ASP A O 1
ATOM 760 N N . LEU A 1 92 ? 0.817 4.090 -13.179 1.00 94.62 92 LEU A N 1
ATOM 761 C CA . LEU A 1 92 ? 0.975 3.826 -14.612 1.00 94.62 92 LEU A CA 1
ATOM 762 C C . LEU A 1 92 ? -0.077 2.857 -15.158 1.00 94.62 92 LEU A C 1
ATOM 764 O O . LEU A 1 92 ? -0.519 3.036 -16.293 1.00 94.62 92 LEU A O 1
ATOM 768 N N . GLU A 1 93 ? -0.469 1.851 -14.377 1.00 92.88 93 GLU A N 1
ATOM 769 C CA . GLU A 1 93 ? -1.547 0.923 -14.727 1.00 92.88 93 GLU A CA 1
ATOM 770 C C . GLU A 1 93 ? -2.906 1.630 -14.819 1.00 92.88 93 GLU A C 1
ATOM 772 O O . GLU A 1 93 ? -3.650 1.436 -15.780 1.00 92.88 93 GLU A O 1
ATOM 777 N N . GLU A 1 94 ? -3.216 2.497 -13.855 1.00 91.88 94 GLU A N 1
ATOM 778 C CA . GLU A 1 94 ? -4.479 3.239 -13.785 1.00 91.88 94 GLU A CA 1
ATOM 779 C C . GLU A 1 94 ? -4.505 4.474 -14.706 1.00 91.88 94 GLU A C 1
ATOM 781 O O . GLU A 1 94 ? -5.516 5.177 -14.784 1.00 91.88 94 GLU A O 1
ATOM 786 N N . GLY A 1 95 ? -3.403 4.763 -15.408 1.00 90.44 95 GLY A N 1
ATOM 787 C CA . GLY A 1 95 ? -3.275 5.921 -16.293 1.00 90.44 95 GLY A CA 1
ATOM 788 C C . GLY A 1 95 ? -3.267 7.262 -15.554 1.00 90.44 95 GLY A C 1
ATOM 789 O O . GLY A 1 95 ? -3.611 8.292 -16.141 1.00 90.44 95 GLY A O 1
ATOM 790 N N . ARG A 1 96 ? -2.893 7.259 -14.273 1.00 82.38 96 ARG A N 1
ATOM 791 C CA . ARG A 1 96 ? -2.735 8.461 -13.452 1.00 82.38 96 ARG A CA 1
ATOM 792 C C . ARG A 1 96 ? -1.349 9.061 -13.710 1.00 82.38 96 ARG A C 1
ATOM 794 O O . ARG A 1 96 ? -0.353 8.349 -13.823 1.00 82.38 96 ARG A O 1
ATOM 801 N N . MET A 1 97 ? -1.302 10.380 -13.898 1.00 64.19 97 MET A N 1
ATOM 802 C CA . MET A 1 97 ? -0.080 11.155 -14.155 1.00 64.19 97 MET A CA 1
ATOM 803 C C . MET A 1 97 ? 0.020 12.328 -13.199 1.00 64.19 97 MET A C 1
ATOM 805 O O . MET A 1 97 ? -1.027 12.977 -12.979 1.00 64.19 97 MET A O 1
#

pLDDT: mean 94.06, std 4.26, range [64.19, 98.06]

Foldseek 3Di:
DLVVLVCVQQVHDPVVLCVVVVVVDDPVRSVVVSVVRGDDDDPVSVVVSVVCQVQAALVNDPVVSNVVCVVVCVPQFDPPDDDRHPVVSVCRNVVHD

Radius of gyration: 15.85 Å; chains: 1; bounding box: 37×25×40 Å

Secondary structure (DSSP, 8-state):
-HHHHHHHHHT--HHHHHHHHTTT--HHHHHHHHHHHSPP--HHHHHHHHHHHHT--GGGS-HHHHHHHHHHHHHHSPTT----STHHHHHHHTT--

=== Feature glossary ===
Feature key, reading from the visual/contextual features back to the raw sequence:

Rendered structure images. Six rendered views show the 3D structure from the faces of a cube — i.e. along ±x, ±y, ±z. Rendering representation is drawn randomly per protein from cartoon (secondary-structure ribbons), sticks (backbone bonds), or molecular surface; coloring is either N→C rainbow (blue at the N-terminus through red at the C-terminus) or one color per chain.

Contact-map, Ramachandran, and PAE plots. The contact map is a binary N×N matrix image: pixel (i, j) is dark where Cα_i and Cα_j are within 8 Å and |i−j|>4. Because the |i−j|>4 filter removes local helical contacts, off-diagonal stripes parallel to the main diagonal indicate parallel β-sheets; stripes perpendicular to it indicate antiparallel β-sheets. The Ramachandran plot scatters every residue's (φ, ψ) pair against the sterically allowed regions. The PAE heatmap renders the predicted-aligned-error matrix.

InterPro / GO / CATH / organism. Database cross-references. InterPro integrates a dozen domain/family signature databases into unified entries with residue-range hits. GO terms attach function/process/location labels with evidence codes. CATH codes position the fold in a four-level structural taxonomy. Organism is the NCBI-taxonomy species name.

Nearest PDB structures. The Foldseek neighbor list gives the closest experimentally determined structures in the PDB, ranked by structural alignment. TM-score near 1 means near-identical fold; near 0.3 means only rough topology match. This is how one finds what a novel AlphaFold prediction most resembles in the solved-structure universe.

Predicted aligned error. PAE(i, j) answers: if I align the predicted and true structures on residue i, how far off (in Å) do I expect residue j to be? A block-diagonal PAE matrix with low values on the blocks and high values off-diagonal is the signature of a multi-domain protein with confidently predicted domains but uncertain inter-domain orientation.

Solvent-accessible surface area. Accessible surface area quantifies burial. A residue with SASA near zero is packed into the hydrophobic core; one with SASA >100 Å² sits on the surface. Computed here via the Shrake–Rupley numerical algorithm with a 1.4 Å probe.

B-factor. B-factor (Debye–Waller factor) reflects atomic displacement in the crystal lattice. It is an experimental observable (units Å²), not a prediction; low values mean the atom is pinned down, high values mean it moves or is heterogeneous across the crystal.

pLDDT. For AlphaFold models, the B-factor field carries pLDDT — the model's own estimate of local accuracy on a 0–100 scale. Regions with pLDDT<50 should be treated as essentially unmodeled; they often correspond to intrinsically disordered segments.

Backbone torsions (φ/ψ). φ (phi) and ψ (psi) are the two rotatable backbone dihedrals pe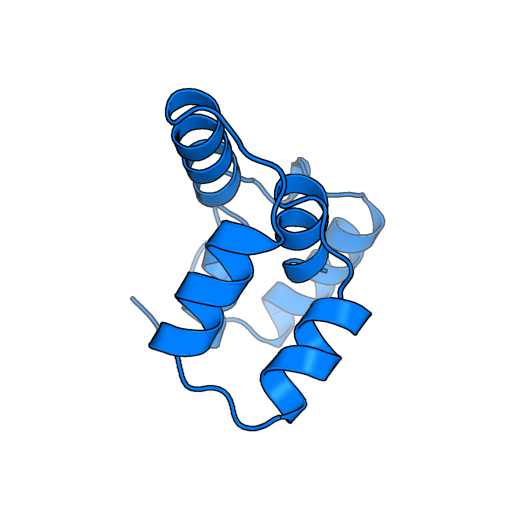r residue: φ is the C(i-1)–N–Cα–C torsion, ψ is the N–Cα–C–N(i+1) torsion, both in degrees on (−180°, 180°]. α-helical residues cluster near (−60°, −45°); β-strand residues near (−120°, +130°). A Ramachandran plot is simply a scatter of (φ, ψ) for every residue.

Radius of gyration, Cα contacts, bounding box. Radius of gyration (Rg) is the root-mean-square distance of Cα atoms from their centroid — a single number for overall size and compactness. A globular domain of N residues has Rg ≈ 2.2·N^0.38 Å; an extended or disordered chain has a much larger Rg. The Cα contact count is the number of residue pairs whose Cα atoms are within 8 Å and are more than four positions apart in sequence — a standard proxy for tertiary packing density. The bounding box is the smallest axis-aligned box enclosing all Cα atoms.

Secondary structure (3-state, P-SEA). Three-state secondary structure (P-SEA) collapses the eight DSSP classes into helix (a), strand (b), and coil (c). P-SEA assigns these from Cα geometry alone — distances and angles — without requiring backbone oxygens, so it works on any Cα trace.

Secondary structure (8-state, DSSP). DSSP 8-state secondary structure assigns each residue one of H (α-helix), G (3₁₀-helix), I (π-helix), E (extended β-strand), B (isolated β-bridge), T (hydrogen-bonded turn), S (bend), or '-' (coil). The assignment is computed from backbone hydrogen-bond geometry via the Kabsch–Sander algorithm.

Foldseek 3Di. A 3Di character summarizes, for each residue, the relative orientation of the Cα frame of its nearest spatial neighbor. Because it encodes fold topology rather than chemistry, 3Di alignments detect remote structural similarity that sequence alignmen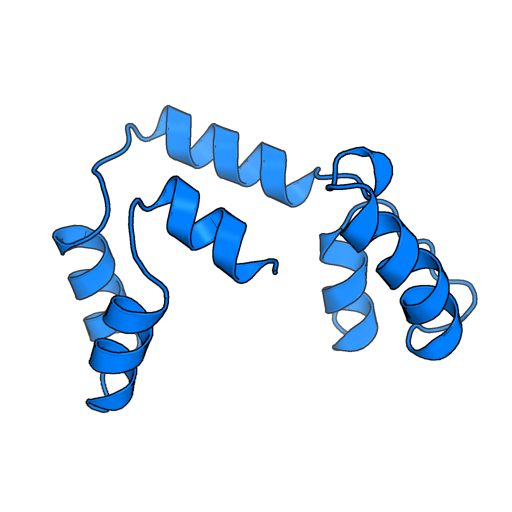t misses.

mmCIF coordinates. The mmCIF block holds the 3D Cartesian coordinates of each backbone atom (N, Cα, C, O) in ångströms. mmCIF is the PDB's canonical archive format — a tagged-loop text representation of the atomic model.

Sequence. Sequence gives the chain of amino acids in standard one-letter code (A=alanine, C=cysteine, …, Y=tyrosine), read N→C. It is the only feature that is directly encoded by the gene; all structural features are derived from the folded form of this sequence.